Protein AF-K9A7N7-F1 (afdb_monomer_lite)

Sequence (54 aa):
MGNLIDRVFRGYVVDSFDFYWRDWHWPAFNLADIAIVLGALLLVSSGFVAQTYL

Radius of gyration: 16.01 Å; chains: 1; bounding box: 40×25×39 Å

Structure (mmCIF, N/CA/C/O backbone):
data_AF-K9A7N7-F1
#
_entry.id   AF-K9A7N7-F1
#
loop_
_atom_site.group_PDB
_atom_site.id
_atom_site.type_symbol
_atom_site.label_atom_id
_atom_site.label_alt_id
_atom_site.label_comp_id
_atom_site.label_asym_id
_atom_site.label_entity_id
_atom_site.label_seq_id
_atom_site.pdbx_PDB_ins_code
_atom_site.Cartn_x
_atom_site.Cartn_y
_atom_site.Cartn_z
_atom_site.occupancy
_atom_site.B_iso_or_equiv
_atom_site.auth_seq_id
_atom_site.auth_comp_id
_atom_site.auth_asym_id
_atom_site.auth_atom_id
_atom_site.pdbx_PDB_model_num
ATOM 1 N N . MET A 1 1 ? -5.119 7.545 -4.391 1.00 91.94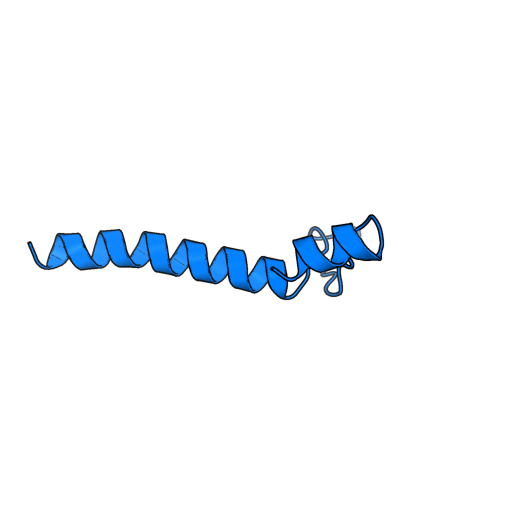 1 MET A N 1
ATOM 2 C CA . MET A 1 1 ? -4.719 8.173 -5.674 1.00 91.94 1 MET A CA 1
ATOM 3 C C . MET A 1 1 ? -3.367 7.682 -6.189 1.00 91.94 1 MET A C 1
ATOM 5 O O . MET A 1 1 ? -3.314 7.367 -7.366 1.00 91.94 1 MET A O 1
ATOM 9 N N . GLY A 1 2 ? -2.315 7.554 -5.363 1.00 96.19 2 GLY A N 1
ATOM 10 C CA . GLY A 1 2 ? -0.969 7.124 -5.810 1.00 96.19 2 GLY A CA 1
ATOM 11 C C . GLY A 1 2 ? -0.953 5.880 -6.710 1.00 96.19 2 GLY A C 1
ATOM 12 O O . GLY A 1 2 ? -0.680 5.996 -7.898 1.00 96.19 2 GLY 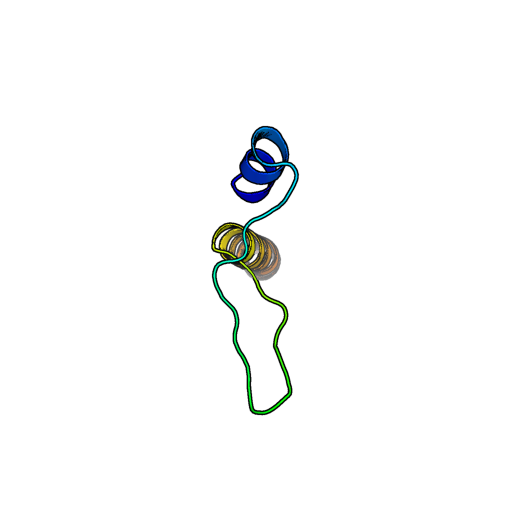A O 1
ATOM 13 N N . ASN A 1 3 ? -1.404 4.730 -6.199 1.00 98.12 3 ASN A N 1
ATOM 14 C CA . ASN A 1 3 ? -1.436 3.485 -6.982 1.00 98.12 3 ASN A CA 1
ATOM 15 C C . ASN A 1 3 ? -2.301 3.545 -8.257 1.00 98.12 3 ASN A C 1
ATOM 17 O O . ASN A 1 3 ? -2.139 2.715 -9.149 1.00 98.12 3 ASN A O 1
ATOM 21 N N . LEU A 1 4 ? -3.270 4.465 -8.345 1.00 98.12 4 LEU A N 1
ATOM 22 C CA . LEU A 1 4 ? -4.051 4.669 -9.570 1.00 98.12 4 LEU A CA 1
ATOM 23 C C . LEU A 1 4 ? -3.222 5.428 -10.608 1.00 98.12 4 LEU A C 1
ATOM 25 O O . LEU A 1 4 ? -3.166 5.010 -11.758 1.00 98.12 4 LEU A O 1
ATOM 29 N N . ILE A 1 5 ? -2.563 6.510 -10.189 1.00 98.31 5 ILE A N 1
ATOM 30 C CA . ILE A 1 5 ? -1.657 7.293 -11.036 1.00 98.31 5 ILE A CA 1
ATOM 31 C C . ILE A 1 5 ? -0.562 6.376 -11.590 1.00 98.31 5 ILE A C 1
ATOM 33 O O . ILE A 1 5 ? -0.337 6.359 -12.797 1.00 98.31 5 ILE A O 1
ATOM 37 N N . ASP A 1 6 ? 0.048 5.541 -10.747 1.00 98.06 6 ASP A N 1
ATOM 38 C CA . ASP A 1 6 ? 1.076 4.602 -11.203 1.00 98.06 6 ASP A CA 1
ATOM 39 C C . ASP A 1 6 ? 0.553 3.653 -12.282 1.00 98.06 6 ASP A C 1
ATOM 41 O O . ASP A 1 6 ? 1.165 3.539 -13.342 1.00 98.06 6 ASP A O 1
ATOM 45 N N . ARG A 1 7 ? -0.630 3.061 -12.090 1.00 98.06 7 ARG A N 1
ATOM 46 C CA . ARG A 1 7 ? -1.236 2.188 -13.104 1.00 98.06 7 ARG A CA 1
ATOM 47 C C . ARG A 1 7 ? -1.546 2.914 -14.408 1.00 98.06 7 ARG A C 1
ATOM 49 O O . ARG A 1 7 ? -1.319 2.343 -15.468 1.00 98.06 7 ARG A O 1
ATOM 56 N N . VAL A 1 8 ? -2.034 4.152 -14.344 1.00 98.50 8 VAL A N 1
ATOM 57 C CA . VAL A 1 8 ? -2.370 4.934 -15.544 1.00 98.50 8 VAL A CA 1
ATOM 58 C C . VAL A 1 8 ? -1.1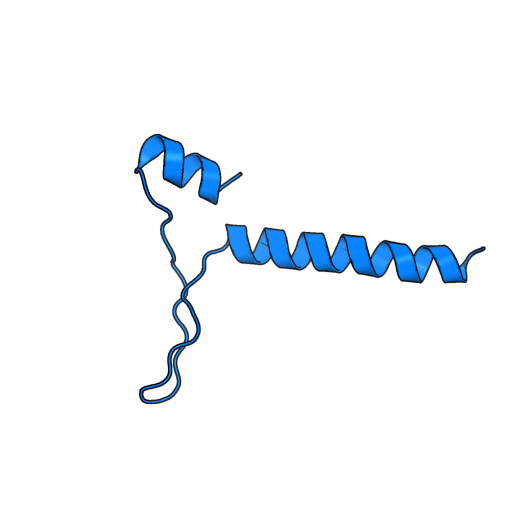20 5.282 -16.353 1.00 98.50 8 VAL A C 1
ATOM 60 O O . VAL A 1 8 ? -1.140 5.157 -17.573 1.00 98.50 8 VAL A O 1
ATOM 63 N N . PHE A 1 9 ? -0.033 5.698 -15.698 1.00 98.44 9 PHE A N 1
ATOM 64 C CA . PHE A 1 9 ? 1.157 6.196 -16.400 1.00 98.44 9 PHE A CA 1
ATOM 65 C C . PHE A 1 9 ? 2.242 5.139 -16.638 1.00 98.44 9 PHE A C 1
ATOM 67 O O . PHE A 1 9 ? 3.022 5.280 -17.576 1.00 98.44 9 PHE A O 1
ATOM 74 N N . ARG A 1 10 ? 2.321 4.098 -15.802 1.00 97.94 10 ARG A N 1
ATOM 75 C CA . ARG A 1 10 ? 3.362 3.054 -15.869 1.00 97.94 10 ARG A CA 1
ATOM 76 C C . ARG A 1 10 ? 2.818 1.673 -16.227 1.00 97.94 10 ARG A C 1
ATOM 78 O O . ARG A 1 10 ? 3.598 0.809 -16.607 1.00 97.94 10 ARG A O 1
ATOM 85 N N . GLY A 1 11 ? 1.511 1.441 -16.091 1.00 98.25 11 GLY A N 1
ATOM 86 C CA . GLY A 1 11 ? 0.892 0.124 -16.287 1.00 98.25 11 GLY A CA 1
ATOM 87 C C . GLY A 1 11 ? 1.039 -0.838 -15.100 1.00 98.25 11 GLY A C 1
ATOM 88 O O . GLY A 1 11 ? 0.463 -1.921 -15.123 1.00 98.25 11 GLY A O 1
ATOM 89 N N . TYR A 1 12 ? 1.761 -0.453 -14.045 1.00 97.62 12 TYR A N 1
ATOM 90 C CA . TYR A 1 12 ? 1.941 -1.223 -12.811 1.00 97.62 12 TYR A CA 1
ATOM 91 C C . TYR A 1 12 ? 2.153 -0.284 -11.617 1.00 97.62 12 TYR A C 1
ATOM 93 O O . TYR A 1 12 ? 2.327 0.922 -11.790 1.00 97.62 12 TYR A O 1
ATOM 101 N N . VAL A 1 13 ? 2.103 -0.836 -10.405 1.00 98.25 13 VAL A N 1
ATOM 102 C CA . VAL A 1 13 ? 2.371 -0.104 -9.158 1.00 98.25 13 VAL A CA 1
ATOM 103 C C . VAL A 1 1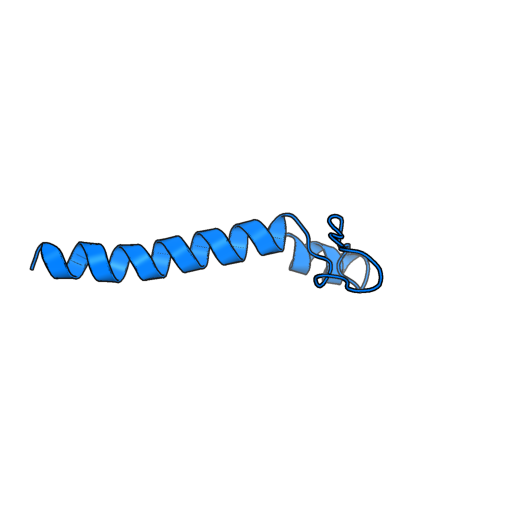3 ? 3.817 -0.329 -8.743 1.00 98.25 13 VAL A C 1
ATOM 105 O O . VAL A 1 13 ? 4.316 -1.446 -8.852 1.00 98.25 13 VAL A O 1
ATOM 108 N N . VAL A 1 14 ? 4.487 0.734 -8.296 1.00 97.88 14 VAL A N 1
ATOM 109 C CA . VAL A 1 14 ? 5.841 0.635 -7.747 1.00 97.88 14 VAL A CA 1
ATOM 110 C C . VAL A 1 14 ? 5.740 0.429 -6.240 1.00 97.88 14 VAL A C 1
ATOM 112 O O . VAL A 1 14 ? 5.231 1.298 -5.532 1.00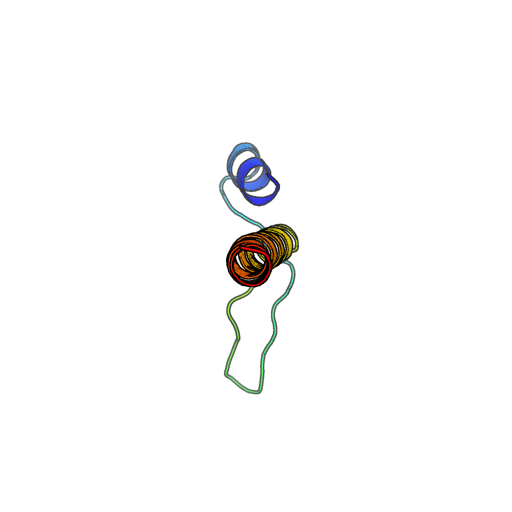 97.88 14 VAL A O 1
ATOM 115 N N . ASP A 1 15 ? 6.258 -0.698 -5.763 1.00 97.94 15 ASP A N 1
ATOM 116 C CA . ASP A 1 15 ? 6.374 -0.997 -4.338 1.00 97.94 15 ASP A CA 1
ATOM 117 C C . ASP A 1 15 ? 7.784 -0.656 -3.851 1.00 97.94 15 ASP A C 1
ATOM 119 O O . ASP A 1 15 ? 8.777 -1.141 -4.393 1.00 97.94 15 ASP A O 1
ATOM 123 N N . SER A 1 16 ? 7.874 0.235 -2.861 1.00 97.31 16 SER A N 1
ATOM 124 C CA . SER A 1 16 ? 9.150 0.798 -2.389 1.00 97.31 16 SER A CA 1
ATOM 125 C C . SER A 1 16 ? 9.650 0.163 -1.094 1.00 97.31 16 SER A C 1
ATOM 127 O O . SER A 1 16 ? 10.820 0.329 -0.750 1.00 97.31 16 SER A O 1
ATOM 129 N N . PHE A 1 17 ? 8.771 -0.509 -0.351 1.00 98.06 17 PHE A N 1
ATOM 130 C CA . PHE A 1 17 ? 9.083 -1.123 0.931 1.00 98.06 17 PHE A CA 1
ATOM 131 C C . PHE A 1 17 ? 8.966 -2.642 0.822 1.00 98.06 17 PHE A C 1
ATOM 133 O O . PHE A 1 17 ? 7.880 -3.160 0.582 1.00 98.06 17 PHE A O 1
ATOM 140 N N . ASP A 1 18 ? 10.078 -3.339 1.037 1.00 97.81 18 ASP A N 1
ATOM 141 C CA . ASP A 1 18 ? 10.162 -4.797 1.146 1.00 97.81 18 ASP A CA 1
ATOM 142 C C . ASP A 1 18 ? 10.799 -5.131 2.498 1.00 97.81 18 ASP A C 1
ATOM 144 O O . ASP A 1 18 ? 11.897 -4.665 2.817 1.00 97.81 18 ASP A O 1
ATOM 148 N N . PHE A 1 19 ? 10.077 -5.889 3.320 1.00 97.88 19 PHE A N 1
ATOM 149 C CA . PHE A 1 19 ? 10.525 -6.304 4.644 1.00 97.88 19 PHE A CA 1
ATOM 150 C C . PHE A 1 19 ? 10.613 -7.819 4.671 1.00 97.88 19 PHE A C 1
ATOM 152 O O . PHE A 1 19 ? 9.671 -8.512 4.294 1.00 97.88 19 PHE A O 1
ATOM 159 N N . TYR A 1 20 ? 11.717 -8.343 5.182 1.00 97.56 20 TYR A N 1
ATOM 160 C CA . TYR A 1 20 ? 11.950 -9.777 5.199 1.00 97.56 20 TYR A CA 1
ATOM 161 C C . TYR A 1 20 ? 12.641 -10.219 6.484 1.00 97.56 20 TYR A C 1
ATOM 163 O O . TYR A 1 20 ? 13.309 -9.443 7.172 1.00 97.56 20 TYR A O 1
ATOM 171 N N . TRP A 1 21 ? 12.465 -11.497 6.802 1.00 98.12 21 TRP A N 1
ATOM 172 C CA . TRP A 1 21 ? 13.183 -12.191 7.857 1.00 98.12 21 TRP A CA 1
ATOM 173 C C . TRP A 1 21 ? 13.611 -13.573 7.363 1.00 98.12 21 TRP A C 1
ATOM 175 O O . TRP A 1 21 ? 12.779 -14.462 7.170 1.00 98.12 21 TRP A O 1
ATOM 185 N N . ARG A 1 22 ? 14.928 -13.769 7.205 1.00 96.50 22 ARG A N 1
ATOM 186 C CA . ARG A 1 22 ? 15.502 -14.940 6.514 1.00 96.50 22 ARG A CA 1
ATOM 187 C C . ARG A 1 22 ? 14.879 -15.070 5.116 1.00 96.50 22 ARG A C 1
ATOM 189 O O . ARG A 1 22 ? 14.802 -14.072 4.416 1.00 96.50 22 ARG A O 1
ATOM 196 N N . ASP A 1 23 ? 14.416 -16.257 4.742 1.00 97.19 23 ASP A N 1
ATOM 197 C CA . ASP A 1 23 ? 13.794 -16.529 3.441 1.00 97.19 23 ASP A CA 1
ATOM 198 C C . ASP A 1 23 ? 12.317 -16.104 3.372 1.00 97.19 23 ASP A C 1
ATOM 200 O O . ASP A 1 23 ? 11.668 -16.254 2.337 1.00 97.19 23 ASP A O 1
ATOM 204 N N . TRP A 1 24 ? 11.749 -15.613 4.477 1.00 98.00 24 TRP A N 1
ATOM 205 C CA . TRP A 1 24 ? 10.364 -15.166 4.508 1.00 98.00 24 TRP A CA 1
ATOM 206 C C . TRP A 1 24 ? 10.273 -13.672 4.210 1.00 98.00 24 TRP A C 1
ATOM 208 O O . TRP A 1 24 ? 10.874 -12.857 4.911 1.00 98.00 24 TRP A O 1
ATOM 218 N N . HIS A 1 25 ? 9.475 -13.322 3.205 1.00 97.69 25 HIS A N 1
ATOM 219 C CA . HIS A 1 25 ? 9.187 -11.945 2.821 1.00 97.69 25 HIS A CA 1
ATOM 220 C C . HIS A 1 25 ? 7.756 -11.579 3.197 1.00 97.69 25 HIS A C 1
ATOM 222 O O . HIS A 1 25 ? 6.805 -12.300 2.878 1.00 97.69 25 HIS A O 1
ATOM 228 N N . TRP A 1 26 ? 7.604 -10.425 3.836 1.00 97.50 26 TRP A N 1
ATOM 229 C CA . TRP A 1 26 ? 6.326 -9.739 3.851 1.00 97.50 26 TRP A CA 1
ATOM 230 C C . TRP A 1 26 ? 6.047 -9.199 2.439 1.00 97.50 26 TRP A C 1
ATOM 232 O O . TRP A 1 26 ? 6.986 -8.770 1.768 1.00 97.50 26 TRP A O 1
ATOM 242 N N . PRO A 1 27 ? 4.790 -9.197 1.962 1.00 97.31 27 PRO A N 1
ATOM 243 C CA . PRO A 1 27 ? 4.469 -8.624 0.660 1.00 97.31 27 PRO A CA 1
ATOM 244 C C . PRO A 1 27 ? 4.960 -7.180 0.554 1.00 97.31 27 PRO A C 1
ATOM 246 O O . PRO A 1 27 ? 4.666 -6.372 1.434 1.00 97.31 27 PRO A O 1
ATOM 249 N N . ALA A 1 28 ? 5.691 -6.855 -0.512 1.00 98.19 28 ALA A N 1
ATOM 250 C CA . ALA A 1 28 ? 6.137 -5.489 -0.746 1.00 98.19 28 ALA A CA 1
ATOM 251 C C . ALA A 1 28 ? 4.934 -4.534 -0.857 1.00 98.19 28 ALA A C 1
ATOM 253 O O . ALA A 1 28 ? 3.857 -4.923 -1.313 1.00 98.19 28 ALA A O 1
ATOM 254 N N . PHE A 1 29 ? 5.110 -3.295 -0.401 1.00 98.44 29 PHE A N 1
ATOM 255 C CA . PHE A 1 29 ? 4.067 -2.268 -0.424 1.00 98.44 29 PHE A CA 1
ATOM 256 C C . PHE A 1 29 ? 4.659 -0.867 -0.587 1.00 98.44 29 PHE A C 1
ATOM 258 O O . PHE A 1 29 ? 5.878 -0.664 -0.551 1.00 98.44 29 PHE A O 1
ATOM 265 N N . ASN A 1 30 ? 3.797 0.136 -0.742 1.00 98.31 30 ASN A N 1
ATOM 266 C CA . ASN A 1 30 ? 4.214 1.529 -0.854 1.00 98.31 30 ASN A CA 1
ATOM 267 C C . ASN A 1 30 ? 3.444 2.477 0.076 1.00 98.31 30 ASN A C 1
ATOM 269 O O . ASN A 1 30 ? 2.575 2.099 0.861 1.00 98.31 30 ASN A O 1
ATOM 273 N N . LEU A 1 31 ? 3.784 3.764 -0.010 1.00 98.19 31 LEU A N 1
ATOM 274 C CA . LEU A 1 31 ? 3.174 4.807 0.812 1.00 98.19 31 LEU A CA 1
ATOM 275 C C . LEU A 1 31 ? 1.658 4.953 0.584 1.00 98.19 31 LEU A C 1
ATOM 277 O O . LEU A 1 31 ? 0.930 5.295 1.516 1.00 98.19 31 LEU A O 1
ATOM 281 N N . ALA A 1 32 ? 1.170 4.705 -0.634 1.00 98.19 32 ALA A N 1
ATOM 282 C CA . ALA A 1 32 ? -0.259 4.744 -0.923 1.00 98.19 32 ALA A CA 1
ATOM 283 C C . ALA A 1 32 ? -1.009 3.625 -0.185 1.00 98.19 32 ALA A C 1
ATOM 285 O O . ALA A 1 32 ? -2.101 3.883 0.321 1.00 98.19 32 ALA A O 1
ATOM 286 N N . ASP A 1 33 ? -0.419 2.435 -0.056 1.00 98.25 33 ASP A N 1
ATOM 287 C CA . ASP A 1 33 ? -1.008 1.333 0.714 1.00 98.25 33 ASP A CA 1
ATOM 288 C C . ASP A 1 33 ? -1.067 1.655 2.209 1.00 98.25 33 ASP A C 1
ATOM 290 O O . ASP A 1 33 ? -2.108 1.463 2.839 1.00 98.25 33 ASP A O 1
ATOM 294 N N . ILE A 1 34 ? 0.002 2.244 2.765 1.00 98.38 34 ILE A N 1
ATOM 295 C CA . ILE A 1 34 ? 0.022 2.714 4.162 1.00 98.38 34 ILE A CA 1
ATOM 296 C C . ILE A 1 34 ? -1.123 3.706 4.404 1.00 98.38 34 ILE A C 1
ATOM 298 O O . ILE A 1 34 ? -1.865 3.575 5.378 1.00 98.38 34 ILE A O 1
ATOM 302 N N . ALA A 1 35 ? -1.302 4.684 3.511 1.00 98.38 35 ALA A N 1
ATOM 303 C CA . ALA A 1 35 ? -2.363 5.679 3.638 1.00 98.38 35 ALA A CA 1
ATOM 304 C C . ALA A 1 35 ? -3.768 5.053 3.570 1.00 98.38 35 ALA A C 1
ATOM 306 O O . ALA A 1 35 ? -4.657 5.471 4.313 1.00 98.38 35 ALA A O 1
ATOM 307 N N . ILE A 1 36 ? -3.968 4.042 2.717 1.00 98.31 36 ILE A N 1
ATOM 308 C CA . ILE A 1 36 ? -5.233 3.300 2.629 1.00 98.31 36 ILE A CA 1
ATOM 309 C C . ILE A 1 36 ? -5.503 2.547 3.934 1.00 98.31 36 ILE A C 1
ATOM 311 O O . ILE A 1 36 ? -6.601 2.663 4.477 1.00 98.31 36 ILE A O 1
ATOM 315 N N . VAL A 1 37 ? -4.514 1.821 4.465 1.00 98.31 37 VAL A N 1
ATOM 316 C CA . VAL A 1 37 ? -4.660 1.061 5.717 1.00 98.31 37 VAL A CA 1
ATOM 317 C C . VAL A 1 37 ? -4.939 1.994 6.894 1.00 98.31 37 VAL A C 1
ATOM 319 O O . VAL A 1 37 ? -5.880 1.753 7.647 1.00 98.31 37 VAL A O 1
ATOM 322 N N . LEU A 1 38 ? -4.189 3.090 7.034 1.00 98.50 38 LEU A N 1
ATOM 323 C CA . LEU A 1 38 ? -4.425 4.074 8.095 1.00 98.50 38 LEU A CA 1
ATOM 324 C C . LEU A 1 38 ? -5.798 4.743 7.959 1.00 98.50 38 LEU A C 1
ATOM 326 O O . LEU A 1 38 ? -6.509 4.878 8.951 1.00 98.50 38 LEU A O 1
ATOM 330 N N . GLY A 1 39 ? -6.205 5.118 6.744 1.00 98.06 39 GLY A N 1
ATOM 331 C CA . GLY A 1 39 ? -7.531 5.683 6.491 1.00 98.06 39 GLY A CA 1
ATOM 332 C C . GLY A 1 39 ? -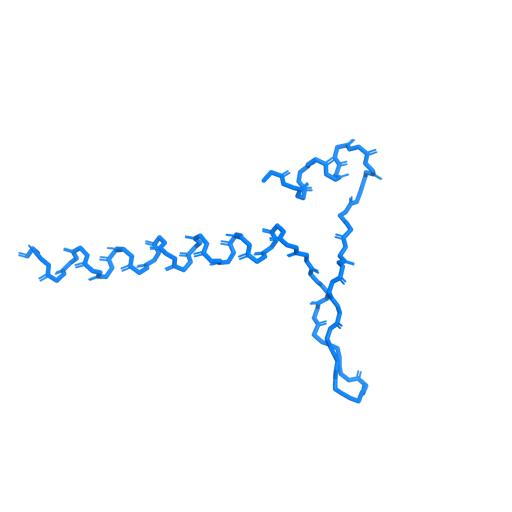8.661 4.710 6.836 1.00 98.06 39 GLY A C 1
ATOM 333 O O . GLY A 1 39 ? -9.634 5.101 7.478 1.00 98.06 39 GLY A O 1
ATOM 334 N N . ALA A 1 40 ? -8.512 3.433 6.476 1.00 98.12 40 ALA A N 1
ATOM 335 C CA . ALA A 1 40 ? -9.463 2.386 6.835 1.00 98.12 40 ALA A CA 1
ATOM 336 C C . ALA A 1 40 ? -9.529 2.175 8.357 1.00 98.12 40 ALA A C 1
ATOM 338 O O . ALA A 1 40 ? -10.622 2.117 8.915 1.00 98.12 40 ALA A O 1
ATOM 339 N N . LEU A 1 41 ? -8.378 2.129 9.040 1.00 97.81 41 LEU A N 1
ATOM 340 C CA . LEU A 1 41 ? -8.309 2.020 10.500 1.00 97.81 41 LEU A CA 1
ATOM 341 C C . LEU A 1 41 ? -9.000 3.198 11.196 1.00 97.81 41 LEU A C 1
ATOM 343 O O . LEU A 1 41 ? -9.737 2.980 12.153 1.00 97.81 41 LEU A O 1
ATOM 347 N N . LEU A 1 42 ? -8.802 4.425 10.704 1.00 97.25 42 LEU A N 1
ATOM 348 C CA . LEU A 1 42 ? -9.466 5.622 11.229 1.00 97.25 42 LEU A CA 1
ATOM 349 C C . LEU A 1 42 ? -10.982 5.601 11.004 1.00 97.25 42 LEU A C 1
ATOM 351 O O . LEU A 1 42 ? -11.742 6.008 11.878 1.00 97.25 42 LEU A O 1
ATOM 355 N N . LEU A 1 43 ? -11.438 5.131 9.842 1.00 96.12 43 LEU A N 1
ATOM 356 C CA . LEU A 1 43 ? -12.867 5.024 9.542 1.00 96.12 43 LEU A CA 1
ATOM 357 C C . LEU A 1 43 ? -13.550 3.953 10.400 1.00 96.12 43 LEU A C 1
ATOM 359 O O . LEU A 1 43 ? -14.663 4.149 10.875 1.00 96.12 43 LEU A O 1
ATOM 363 N N . VAL A 1 44 ? -12.874 2.830 10.630 1.00 95.56 44 VAL A N 1
ATOM 364 C CA . VAL A 1 44 ? -13.370 1.781 11.522 1.00 95.56 44 VAL A CA 1
ATOM 365 C C . VAL A 1 44 ? -13.377 2.269 12.974 1.00 95.56 44 VAL A C 1
ATOM 367 O O . VAL A 1 44 ? -14.373 2.093 13.674 1.00 95.56 44 VAL A O 1
ATOM 370 N N . SER A 1 45 ? -12.306 2.925 13.432 1.00 94.44 45 SER A N 1
ATOM 371 C CA . SER A 1 45 ? -12.221 3.426 14.807 1.00 94.44 45 SER A CA 1
ATOM 372 C C . SER A 1 45 ? -13.235 4.533 15.094 1.00 94.44 45 SER A C 1
ATOM 374 O O . SER A 1 45 ? -13.811 4.549 16.182 1.00 94.44 45 SER A O 1
ATOM 376 N N . SER A 1 46 ? -13.527 5.407 14.124 1.00 93.12 46 SER A N 1
ATOM 377 C CA . SER A 1 46 ? -14.535 6.457 14.294 1.00 93.12 46 SER A CA 1
ATOM 378 C C . SER A 1 46 ? -15.933 5.890 14.556 1.00 93.12 46 SER A C 1
ATOM 380 O O . SER A 1 46 ? -16.662 6.450 15.374 1.00 93.12 46 SER A O 1
ATOM 382 N N . GLY A 1 47 ? -16.281 4.747 13.953 1.00 90.62 47 GLY A N 1
ATOM 383 C CA . GLY A 1 47 ? -17.543 4.049 14.215 1.00 90.62 47 GLY A CA 1
ATOM 384 C C . GLY A 1 47 ? -17.668 3.554 15.660 1.00 90.62 47 GLY A C 1
ATOM 385 O O . GLY A 1 47 ? -18.712 3.730 16.284 1.00 90.62 47 GLY A O 1
ATOM 386 N N . PHE A 1 48 ? -16.590 3.008 16.229 1.00 88.94 48 PHE A N 1
ATOM 387 C CA . PHE A 1 48 ? -16.576 2.563 17.629 1.00 88.94 48 PHE A CA 1
ATOM 388 C C . PHE A 1 48 ? -16.610 3.731 18.621 1.00 88.94 48 PHE A C 1
ATOM 390 O O . PHE A 1 48 ? -17.298 3.665 19.640 1.00 88.94 48 PHE A O 1
ATOM 397 N N . VAL A 1 49 ? -15.896 4.818 18.313 1.00 81.75 49 VAL A N 1
ATOM 398 C CA . VAL A 1 49 ? -15.906 6.034 19.135 1.00 81.75 49 VAL A CA 1
ATOM 399 C C . VAL A 1 49 ? -17.301 6.668 19.131 1.00 81.75 49 VAL A C 1
ATOM 401 O O . VAL A 1 49 ? -17.827 6.966 20.198 1.00 81.75 49 VAL A O 1
ATOM 404 N N . ALA A 1 50 ? -17.941 6.812 17.966 1.00 70.56 50 ALA A N 1
ATOM 405 C CA . ALA A 1 50 ? -19.274 7.409 17.851 1.00 70.56 50 ALA A CA 1
ATOM 406 C C . ALA A 1 50 ? -20.353 6.638 18.633 1.00 70.56 50 ALA A C 1
ATOM 408 O O . ALA A 1 50 ? -21.225 7.260 19.232 1.00 70.56 50 ALA A O 1
ATOM 409 N N . GLN A 1 51 ? -20.265 5.305 18.697 1.00 64.12 51 GLN A N 1
ATOM 410 C CA . GLN A 1 51 ? -21.207 4.480 19.461 1.00 64.12 51 GLN A CA 1
ATOM 411 C C . GLN A 1 51 ? -21.039 4.590 20.986 1.00 64.12 51 GLN A C 1
ATOM 413 O O . GLN A 1 51 ? -21.924 4.181 21.724 1.00 64.12 51 GLN A O 1
ATOM 418 N N . THR A 1 52 ? -19.929 5.153 21.471 1.00 60.22 52 THR A N 1
ATOM 419 C CA . THR A 1 52 ? -19.723 5.405 22.910 1.00 60.22 52 THR A CA 1
ATOM 420 C C . THR A 1 52 ? -20.386 6.714 23.370 1.00 60.22 52 THR A C 1
ATOM 422 O O . THR A 1 52 ? -20.579 6.918 24.566 1.00 60.22 52 THR A O 1
ATOM 425 N N . TYR A 1 53 ? -20.737 7.606 22.435 1.00 59.97 53 TYR A N 1
ATOM 426 C CA . TYR A 1 53 ? -21.341 8.917 22.708 1.00 59.97 53 TYR A CA 1
ATOM 427 C C . TYR A 1 53 ? -22.853 8.991 22.406 1.00 59.97 53 TYR A C 1
ATOM 429 O O . TYR A 1 53 ? -23.431 10.073 22.525 1.00 59.97 53 TYR A O 1
ATOM 437 N N . LEU A 1 54 ? -23.479 7.874 22.016 1.00 56.28 54 LEU A N 1
ATOM 438 C CA . LEU A 1 54 ? -24.928 7.709 21.824 1.00 56.28 54 LEU A CA 1
ATOM 439 C C . LEU A 1 54 ? -25.480 6.733 22.865 1.00 56.28 54 LEU A C 1
ATOM 441 O O . LEU A 1 54 ? -26.605 6.986 23.349 1.00 56.28 54 LEU A O 1
#

Foldseek 3Di:
DQQVVCCVPPVGHDFDDWDDDVVGTDDGHHPVVVVVVVVVVVVVVVVVVVVVVD

Secondary structure (DSSP, 8-state):
-HHHHHHHHHSSPPP-B--EETTEEPPPB-HHHHHHHHHHHHHHHHHHHHHH--

pLDDT: mean 93.68, std 10.54, range [56.28, 98.5]